Protein AF-A0A2E2L972-F1 (afdb_monomer_lite)

pLDDT: mean 93.11, std 10.05, range [49.34, 98.62]

Sequence (170 aa):
MSVLPKQPAPVWMVVVTGCGAIILYAVLAALQILALNPLAAVPGAGLSEIYGGISQAGESPGIPLTLTVLGGGIVLALVLASVLLWNRATPLGAALAYLFMLALGAPALFIASFPSGMAVADTFLVSGGDHSGWSMALYLFSAVALTAAAALAIADAVRRRSDEDKPRDA

Radius of gyration: 21.35 Å; chains: 1; bounding box: 60×29×67 Å

Secondary structure (DSSP, 8-state):
------PPPPHHHHHHHHHHHHHHHHHHHHHIIIIIHHHHHSTT--HHHHHHHHHHTT----HHHHHHHHHHHHHHHHHHHHHHHHTT--HHHHHHHHHHHHHTHHHHHHHHHHHHHHHHHHHHT--SS-SSSHHHHHHHHHHHHHHHHHHHHHHHHHHHHHHHSS----

Structure (mmCIF, N/CA/C/O backbone):
data_AF-A0A2E2L972-F1
#
_entry.id   AF-A0A2E2L972-F1
#
loop_
_atom_site.group_PDB
_atom_site.id
_atom_site.type_symbol
_atom_site.label_atom_id
_atom_site.label_alt_id
_atom_site.label_comp_id
_atom_site.label_asym_id
_atom_site.label_entity_id
_atom_site.label_seq_id
_atom_site.pdbx_PDB_ins_code
_atom_site.Cartn_x
_atom_site.Cartn_y
_atom_site.Cartn_z
_atom_site.occupancy
_atom_site.B_iso_or_equiv
_atom_site.auth_seq_id
_atom_site.auth_comp_id
_atom_site.auth_asym_id
_atom_site.auth_atom_id
_atom_site.pdbx_PDB_model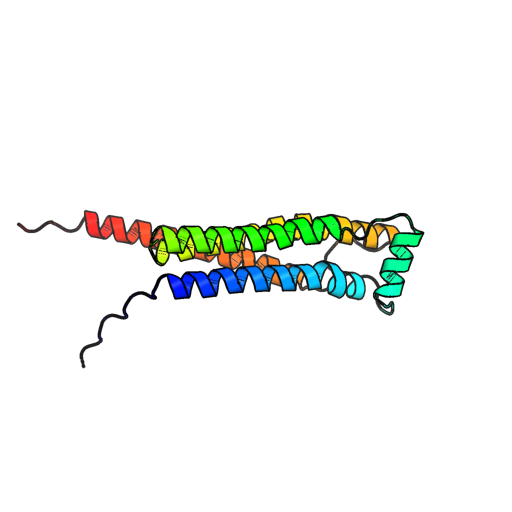_num
ATOM 1 N N . MET A 1 1 ? -38.217 -16.763 18.698 1.00 49.34 1 MET A N 1
ATOM 2 C CA . MET A 1 1 ? -36.858 -16.933 18.140 1.00 49.34 1 MET A CA 1
ATOM 3 C C . MET A 1 1 ? -35.979 -15.840 18.724 1.00 49.34 1 MET A C 1
ATOM 5 O O . MET A 1 1 ? -36.163 -14.687 18.359 1.00 49.34 1 MET A O 1
ATOM 9 N N . SER A 1 2 ? -35.119 -16.159 19.696 1.00 52.59 2 SER A N 1
ATOM 10 C CA . SER A 1 2 ? -34.169 -15.183 20.235 1.00 52.59 2 SER A CA 1
ATOM 11 C C . SER A 1 2 ? -33.096 -14.923 19.182 1.00 52.59 2 SER A C 1
ATOM 13 O O . SER A 1 2 ? -32.307 -15.800 18.835 1.00 52.59 2 SER A O 1
ATOM 15 N N . VAL A 1 3 ? -33.090 -13.714 18.627 1.00 59.41 3 VAL A N 1
ATOM 16 C CA . VAL A 1 3 ? -31.945 -13.225 17.864 1.00 59.41 3 VAL A CA 1
ATOM 17 C C . VAL A 1 3 ? -30.859 -12.970 18.902 1.00 59.41 3 VAL A C 1
ATOM 19 O O . VAL A 1 3 ? -30.839 -11.921 19.541 1.00 59.41 3 VAL A O 1
ATOM 22 N N . LEU A 1 4 ? -30.020 -13.976 19.160 1.00 51.25 4 LEU A N 1
ATOM 23 C CA . LEU A 1 4 ? -28.831 -13.792 19.983 1.00 51.25 4 LEU A CA 1
ATOM 24 C C . LEU A 1 4 ? -28.035 -12.622 19.382 1.00 51.25 4 LEU A C 1
ATOM 26 O O . LEU A 1 4 ? -27.765 -12.646 18.175 1.00 51.25 4 LEU A O 1
ATOM 30 N N . PRO A 1 5 ? -27.687 -11.587 20.167 1.00 55.09 5 PRO A N 1
ATOM 31 C CA . PRO A 1 5 ? -26.877 -10.492 19.658 1.00 55.09 5 PRO A CA 1
ATOM 32 C C . PRO A 1 5 ? -25.572 -11.075 19.107 1.00 55.09 5 PRO A C 1
ATOM 34 O O . PRO A 1 5 ? -24.906 -11.863 19.784 1.00 55.09 5 PRO A O 1
ATOM 37 N N . LYS A 1 6 ? -25.229 -10.738 17.854 1.00 66.00 6 LYS A N 1
ATOM 38 C CA . LYS A 1 6 ? -23.960 -11.154 17.240 1.00 66.00 6 LYS A CA 1
ATOM 39 C C . LYS A 1 6 ? -22.829 -10.709 18.163 1.00 66.00 6 LYS A C 1
ATOM 41 O O . LYS A 1 6 ? -22.618 -9.511 18.342 1.00 66.00 6 LYS A O 1
ATOM 46 N N . GLN A 1 7 ? -22.128 -11.679 18.744 1.00 62.34 7 GLN A N 1
ATOM 47 C CA . GLN A 1 7 ? -20.913 -11.436 19.512 1.00 62.34 7 GLN A CA 1
ATOM 48 C C . GLN A 1 7 ? -19.947 -10.621 18.633 1.00 62.34 7 GLN A C 1
ATOM 50 O O . GLN A 1 7 ? -19.808 -10.939 17.445 1.00 62.34 7 GLN A O 1
ATOM 55 N N . PRO A 1 8 ? -19.311 -9.561 19.161 1.00 67.25 8 PRO A N 1
ATOM 56 C CA . PRO A 1 8 ? -18.324 -8.809 18.401 1.00 67.25 8 PRO A CA 1
ATOM 57 C C . PRO A 1 8 ? -17.207 -9.754 17.948 1.00 67.25 8 PRO A C 1
ATOM 59 O O . PRO A 1 8 ? -16.812 -10.658 18.686 1.00 67.25 8 PRO A O 1
ATOM 62 N N . ALA A 1 9 ? -16.711 -9.560 16.722 1.00 75.00 9 ALA A N 1
ATOM 63 C CA . ALA A 1 9 ? -15.622 -10.377 16.205 1.00 75.00 9 ALA A CA 1
ATOM 64 C C . ALA A 1 9 ? -14.431 -10.322 17.179 1.00 75.00 9 ALA A C 1
ATOM 66 O O . ALA A 1 9 ? -14.069 -9.231 17.633 1.00 75.00 9 ALA A O 1
ATOM 67 N N . PRO A 1 10 ? -13.813 -11.463 17.520 1.00 89.19 10 PRO A N 1
ATOM 68 C CA . PRO A 1 10 ? -12.662 -11.461 18.403 1.00 89.19 10 PRO A CA 1
ATOM 69 C C . PRO A 1 10 ? -11.501 -10.706 17.740 1.00 89.19 10 PRO A C 1
ATOM 71 O O . PRO A 1 10 ? -11.288 -10.808 16.531 1.00 89.19 10 PRO A O 1
ATOM 74 N N . VAL A 1 11 ? -10.729 -9.952 18.531 1.00 91.75 11 VAL A N 1
ATOM 75 C CA . VAL A 1 11 ? -9.671 -9.055 18.019 1.00 91.75 11 VAL A CA 1
ATOM 76 C C . VAL A 1 11 ? -8.657 -9.772 17.121 1.00 91.75 11 VAL A C 1
ATOM 78 O O . VAL A 1 11 ? -8.206 -9.202 16.133 1.00 91.75 11 VAL A O 1
ATOM 81 N N . TRP A 1 12 ? -8.352 -11.045 17.394 1.00 93.12 12 TRP A N 1
ATOM 82 C CA . TRP A 1 12 ? -7.421 -11.825 16.579 1.00 93.12 12 TRP A CA 1
ATOM 83 C C . TRP A 1 12 ? -7.908 -12.010 15.134 1.00 93.12 12 TRP A C 1
ATOM 85 O O . TRP A 1 12 ? -7.084 -12.003 14.227 1.00 93.12 12 TRP A O 1
ATOM 95 N N . MET A 1 13 ? -9.222 -12.104 14.888 1.00 95.25 13 MET A N 1
ATOM 96 C CA . MET A 1 13 ? -9.756 -12.179 13.521 1.00 95.25 13 MET A CA 1
ATOM 97 C C . MET A 1 13 ? -9.512 -10.872 12.769 1.00 95.25 13 MET A C 1
ATOM 99 O O . MET A 1 13 ? -9.128 -10.899 11.600 1.00 95.25 13 MET A O 1
ATOM 103 N N . VAL A 1 14 ? -9.694 -9.732 13.443 1.00 96.12 14 VAL A N 1
ATOM 104 C CA . VAL A 1 14 ? -9.411 -8.408 12.870 1.00 96.12 14 VAL A CA 1
ATOM 105 C C . VAL A 1 14 ? -7.923 -8.270 12.563 1.00 96.12 14 VAL A C 1
ATOM 107 O O . VAL A 1 14 ? -7.568 -7.819 11.480 1.00 96.12 14 VAL A O 1
ATOM 110 N N . VAL A 1 15 ? -7.061 -8.721 13.477 1.00 97.00 15 VAL A N 1
ATOM 111 C CA . VAL A 1 15 ? -5.603 -8.701 13.304 1.00 97.00 15 VAL A CA 1
ATOM 112 C C . VAL A 1 15 ? -5.160 -9.562 12.127 1.00 97.00 15 VAL A C 1
ATOM 114 O O . VAL A 1 15 ? -4.444 -9.070 11.258 1.00 97.00 15 VAL A O 1
ATOM 117 N N . VAL A 1 16 ? -5.615 -10.814 12.048 1.00 97.56 16 VAL A N 1
ATOM 118 C CA . VAL A 1 16 ? -5.268 -11.717 10.939 1.00 97.56 16 VAL A CA 1
ATOM 119 C C . VAL A 1 16 ? -5.754 -11.149 9.606 1.00 97.56 16 VAL A C 1
ATOM 121 O O . VAL A 1 16 ? -4.997 -11.121 8.639 1.00 97.56 16 VAL A O 1
ATOM 124 N N . THR A 1 17 ? -6.988 -10.641 9.562 1.00 97.62 17 THR A N 1
ATOM 125 C CA . THR A 1 17 ? -7.570 -10.086 8.332 1.00 97.62 17 THR A CA 1
ATOM 126 C C . THR A 1 17 ? -6.852 -8.810 7.898 1.00 97.62 17 THR A C 1
ATOM 128 O O . 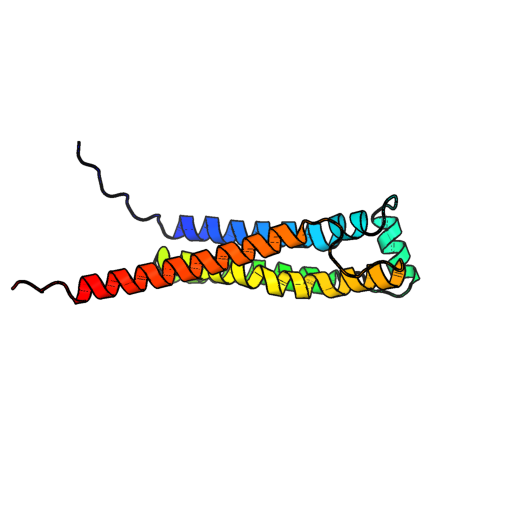THR A 1 17 ? -6.484 -8.678 6.734 1.00 97.62 17 THR A O 1
ATOM 131 N N . GLY A 1 18 ? -6.617 -7.879 8.825 1.00 97.69 18 GLY A N 1
ATOM 132 C CA . GLY A 1 18 ? -5.948 -6.611 8.543 1.00 97.69 18 GLY A CA 1
ATOM 133 C C . GLY A 1 18 ? -4.485 -6.794 8.143 1.00 97.69 18 GLY A C 1
ATOM 134 O O . GLY A 1 18 ? -4.036 -6.211 7.157 1.00 97.69 18 GLY A O 1
ATOM 135 N N . CYS A 1 19 ? -3.756 -7.662 8.846 1.00 97.94 19 CYS A N 1
ATOM 136 C CA . CYS A 1 19 ? -2.377 -7.999 8.504 1.00 97.94 19 CYS A CA 1
ATOM 137 C C . CYS A 1 19 ? -2.297 -8.688 7.133 1.00 97.94 19 CYS A C 1
ATOM 139 O O . CYS A 1 19 ? -1.505 -8.277 6.284 1.00 97.94 19 CYS A O 1
ATOM 141 N N . GLY A 1 20 ? -3.172 -9.668 6.880 1.00 98.50 20 GLY A N 1
ATOM 142 C CA . GLY A 1 20 ? -3.267 -10.342 5.586 1.00 98.50 20 GLY A CA 1
ATOM 143 C C . GLY A 1 20 ? -3.586 -9.380 4.439 1.00 98.50 20 GLY A C 1
ATOM 144 O O . GLY A 1 20 ? -2.956 -9.461 3.388 1.00 98.50 20 GLY A O 1
ATOM 145 N N . ALA A 1 21 ? -4.496 -8.425 4.652 1.00 98.56 21 ALA A N 1
ATOM 146 C CA . ALA A 1 21 ? -4.832 -7.409 3.657 1.00 98.56 21 ALA A CA 1
ATOM 147 C C . ALA A 1 21 ? -3.638 -6.503 3.318 1.00 98.56 21 ALA A C 1
ATOM 149 O O . ALA A 1 21 ? -3.417 -6.215 2.144 1.00 98.56 21 ALA A O 1
ATOM 150 N N . ILE A 1 22 ? -2.838 -6.090 4.309 1.00 98.62 22 ILE A N 1
ATOM 151 C CA . ILE A 1 22 ? -1.632 -5.282 4.063 1.00 98.62 22 ILE A CA 1
ATOM 152 C C . ILE A 1 22 ? -0.575 -6.082 3.306 1.00 98.62 22 ILE A C 1
ATOM 154 O O . ILE A 1 22 ? 0.003 -5.566 2.351 1.00 98.62 22 ILE A O 1
ATOM 158 N N . ILE A 1 23 ? -0.326 -7.334 3.704 1.00 98.62 23 ILE A N 1
ATOM 159 C CA . ILE A 1 23 ? 0.637 -8.198 3.009 1.00 98.62 23 ILE A CA 1
ATOM 160 C C . ILE A 1 23 ? 0.211 -8.384 1.553 1.00 98.62 23 ILE A C 1
ATOM 162 O O . ILE A 1 23 ? 1.024 -8.205 0.648 1.00 98.62 23 ILE A O 1
ATOM 166 N N . LEU A 1 24 ? -1.068 -8.685 1.318 1.00 98.56 24 LEU A N 1
ATOM 167 C CA . LEU A 1 24 ? -1.602 -8.841 -0.030 1.00 98.56 24 LEU A CA 1
ATOM 168 C C . LEU A 1 24 ? -1.472 -7.547 -0.841 1.00 98.56 24 LEU A C 1
ATOM 170 O O . LEU A 1 24 ? -0.999 -7.594 -1.974 1.00 98.56 24 LEU A O 1
ATOM 174 N N . TYR A 1 25 ? -1.830 -6.398 -0.260 1.00 98.62 25 TYR A N 1
ATOM 175 C CA . TYR A 1 25 ? -1.666 -5.093 -0.902 1.00 98.62 25 TYR A CA 1
ATOM 176 C C . TYR A 1 25 ? -0.206 -4.847 -1.301 1.00 98.62 25 TYR A C 1
ATOM 178 O O . TYR A 1 25 ? 0.062 -4.474 -2.439 1.00 98.62 25 TYR A O 1
ATOM 186 N N . ALA A 1 26 ? 0.745 -5.098 -0.397 1.00 98.56 26 ALA A N 1
ATOM 187 C CA . ALA A 1 26 ? 2.170 -4.903 -0.651 1.00 98.56 26 ALA A CA 1
ATOM 188 C C . ALA A 1 26 ? 2.700 -5.831 -1.757 1.00 98.56 26 ALA A C 1
ATOM 190 O O . ALA A 1 26 ? 3.458 -5.386 -2.616 1.00 98.56 26 ALA A O 1
ATOM 191 N N . VAL A 1 27 ? 2.277 -7.099 -1.779 1.00 98.38 27 VAL A N 1
ATOM 192 C CA . VAL A 1 27 ? 2.656 -8.052 -2.836 1.00 98.38 27 VAL A CA 1
ATOM 193 C C . VAL A 1 27 ? 2.087 -7.626 -4.188 1.00 98.38 27 VAL A C 1
ATOM 195 O O . VAL A 1 27 ? 2.820 -7.598 -5.174 1.00 98.38 27 VAL A O 1
ATOM 198 N N . LEU A 1 28 ? 0.807 -7.248 -4.240 1.00 98.38 28 LEU A N 1
ATOM 199 C CA . LEU A 1 28 ? 0.180 -6.763 -5.470 1.00 98.38 28 LEU A CA 1
ATOM 200 C C . LEU A 1 28 ? 0.822 -5.460 -5.954 1.00 98.38 28 LEU A C 1
ATOM 202 O O . LEU A 1 28 ? 1.072 -5.325 -7.146 1.00 98.38 28 LEU A O 1
ATOM 206 N N . ALA A 1 29 ? 1.157 -4.540 -5.046 1.00 98.31 29 ALA A N 1
ATOM 207 C CA . ALA A 1 29 ? 1.893 -3.322 -5.369 1.00 98.31 29 ALA A CA 1
ATOM 208 C C . ALA A 1 29 ? 3.286 -3.628 -5.939 1.00 98.31 29 ALA A C 1
ATOM 210 O O . ALA A 1 29 ? 3.678 -3.036 -6.939 1.00 98.31 29 ALA A O 1
ATOM 211 N N . ALA A 1 30 ? 4.019 -4.582 -5.358 1.00 98.25 30 ALA A N 1
ATOM 212 C CA . ALA A 1 30 ? 5.331 -4.980 -5.863 1.00 98.25 30 ALA A CA 1
ATOM 213 C C . ALA A 1 30 ? 5.237 -5.617 -7.257 1.00 98.25 30 ALA A C 1
ATOM 215 O O . ALA A 1 30 ? 6.001 -5.250 -8.146 1.00 98.25 30 ALA A O 1
ATOM 216 N N . LEU A 1 31 ? 4.277 -6.526 -7.469 1.00 98.06 31 LEU A N 1
ATOM 217 C CA . LEU A 1 31 ? 4.010 -7.123 -8.784 1.00 98.06 31 LEU A CA 1
ATOM 218 C C . LEU A 1 31 ? 3.624 -6.062 -9.812 1.00 98.06 31 LEU A C 1
ATOM 220 O O . LEU A 1 31 ? 4.090 -6.092 -10.950 1.00 98.06 31 LEU A O 1
ATOM 224 N N . GLN A 1 32 ? 2.803 -5.106 -9.397 1.00 97.56 32 GLN A N 1
ATOM 225 C CA . GLN A 1 32 ? 2.389 -4.004 -10.237 1.00 97.56 32 GLN A CA 1
ATOM 226 C C . GLN A 1 32 ? 3.583 -3.145 -10.672 1.00 97.56 32 GLN A C 1
ATOM 228 O O . GLN A 1 32 ? 3.777 -2.911 -11.862 1.00 97.56 32 GLN A O 1
ATOM 233 N N . ILE A 1 33 ? 4.416 -2.723 -9.722 1.00 97.81 33 ILE A N 1
ATOM 234 C CA . ILE A 1 33 ? 5.562 -1.844 -9.980 1.00 97.81 33 ILE A CA 1
ATOM 235 C C . ILE A 1 33 ? 6.645 -2.554 -10.798 1.00 97.81 33 ILE A C 1
ATOM 237 O O . ILE A 1 33 ? 7.178 -1.974 -11.737 1.00 97.81 33 ILE A O 1
ATOM 241 N N . LEU A 1 34 ? 6.983 -3.795 -10.441 1.00 97.00 34 LEU A N 1
ATOM 242 C CA . LEU A 1 34 ? 8.164 -4.480 -10.972 1.00 97.00 34 LEU A CA 1
ATOM 243 C C . LEU A 1 34 ? 7.867 -5.372 -12.182 1.00 97.00 34 LEU A C 1
ATOM 245 O O . LEU A 1 34 ? 8.786 -5.750 -12.895 1.00 97.00 34 LEU A O 1
ATOM 249 N N . ALA A 1 35 ? 6.611 -5.738 -12.431 1.00 97.06 35 ALA A N 1
ATOM 250 C CA . ALA A 1 35 ? 6.287 -6.650 -13.525 1.00 97.06 35 ALA A CA 1
ATOM 251 C C . ALA A 1 35 ? 5.211 -6.094 -14.452 1.00 97.06 35 ALA A C 1
ATOM 253 O O . ALA A 1 35 ? 5.465 -5.890 -15.639 1.00 97.06 35 ALA A O 1
ATOM 254 N N . LEU A 1 36 ? 4.018 -5.834 -13.922 1.00 97.44 36 LEU A N 1
ATOM 255 C CA . LEU A 1 36 ? 2.856 -5.521 -14.754 1.00 97.44 36 LEU A CA 1
ATOM 256 C C . LEU A 1 36 ? 2.987 -4.156 -15.435 1.00 97.44 36 LEU A C 1
ATOM 258 O O . LEU A 1 36 ? 2.713 -4.051 -16.629 1.00 97.44 36 LEU A O 1
ATOM 262 N N . ASN A 1 37 ? 3.443 -3.130 -14.711 1.00 97.19 37 ASN A N 1
ATOM 263 C CA . ASN A 1 37 ? 3.606 -1.796 -15.277 1.00 97.19 37 ASN A CA 1
ATOM 264 C C . ASN A 1 37 ? 4.720 -1.731 -16.337 1.00 97.19 37 ASN A C 1
ATOM 266 O O . ASN A 1 37 ? 4.432 -1.243 -17.427 1.00 97.19 37 ASN A O 1
ATOM 270 N N . PRO A 1 38 ? 5.940 -2.266 -16.110 1.00 96.81 38 PRO A N 1
ATOM 271 C CA . PRO A 1 38 ? 6.972 -2.288 -17.146 1.00 96.81 38 PRO A CA 1
ATOM 272 C C . PRO A 1 38 ? 6.546 -3.053 -18.407 1.00 96.81 38 PRO A C 1
ATOM 274 O O . PRO A 1 38 ? 6.739 -2.556 -19.514 1.00 96.81 38 PRO A O 1
ATOM 277 N N . LEU A 1 39 ? 5.908 -4.220 -18.254 1.00 97.31 39 LEU A N 1
ATOM 278 C CA . LEU A 1 39 ? 5.407 -5.006 -19.390 1.00 97.31 39 LEU A CA 1
ATOM 279 C C . LEU A 1 39 ? 4.319 -4.271 -20.184 1.00 97.31 39 LEU A C 1
ATOM 281 O O . LEU A 1 39 ? 4.263 -4.388 -21.406 1.00 97.31 39 LEU A O 1
ATOM 285 N N . ALA A 1 40 ? 3.452 -3.519 -19.504 1.00 96.75 40 ALA A N 1
ATOM 286 C CA . ALA A 1 40 ? 2.432 -2.707 -20.161 1.00 96.75 40 ALA A CA 1
ATOM 287 C C . ALA A 1 40 ? 3.022 -1.456 -20.835 1.00 96.75 40 ALA A C 1
ATOM 289 O O . ALA A 1 40 ? 2.513 -1.019 -21.866 1.00 96.75 40 ALA A O 1
ATOM 290 N N . ALA A 1 41 ? 4.090 -0.890 -20.269 1.00 96.00 41 ALA A N 1
ATOM 291 C CA . ALA A 1 41 ? 4.760 0.295 -20.793 1.00 96.00 41 ALA A CA 1
ATOM 292 C C . ALA A 1 41 ? 5.575 0.010 -22.064 1.00 96.00 41 ALA A C 1
ATOM 294 O O . ALA 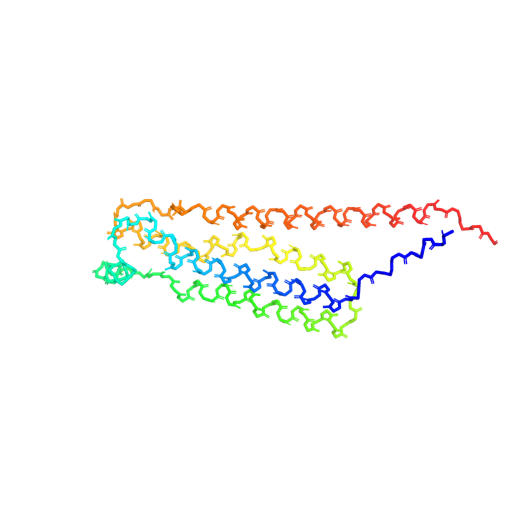A 1 41 ? 5.671 0.881 -22.927 1.00 96.00 41 ALA A O 1
ATOM 295 N N . VAL A 1 42 ? 6.123 -1.204 -22.210 1.00 96.31 42 VAL A N 1
ATOM 296 C CA . VAL A 1 42 ? 6.915 -1.616 -23.383 1.00 96.31 42 VAL A CA 1
ATOM 297 C C . VAL A 1 42 ? 6.303 -2.869 -24.029 1.00 96.31 42 VAL A C 1
ATOM 299 O O . VAL A 1 42 ? 6.789 -3.986 -23.821 1.00 96.31 42 VAL A O 1
ATOM 302 N N . PRO A 1 43 ? 5.223 -2.721 -24.820 1.00 94.00 43 PRO A N 1
ATOM 303 C CA . PRO A 1 43 ? 4.541 -3.858 -25.423 1.00 94.00 43 PRO A CA 1
ATOM 304 C C . PRO A 1 43 ? 5.465 -4.664 -26.342 1.00 94.00 43 PRO A C 1
ATOM 306 O O . PRO A 1 43 ? 6.121 -4.115 -27.224 1.00 94.00 43 PRO A O 1
ATOM 309 N N . GLY A 1 44 ? 5.472 -5.985 -26.165 1.00 93.94 44 GLY A N 1
ATOM 310 C CA . GLY A 1 44 ? 6.254 -6.910 -26.990 1.00 93.94 44 GLY A CA 1
ATOM 311 C C . GLY A 1 44 ? 7.664 -7.209 -26.475 1.00 93.94 44 GLY A C 1
ATOM 312 O O . GLY A 1 44 ? 8.286 -8.123 -27.008 1.00 93.94 44 GLY A O 1
ATOM 313 N N . ALA A 1 45 ? 8.136 -6.515 -25.434 1.00 95.69 45 ALA A N 1
ATOM 314 C CA . ALA A 1 45 ? 9.399 -6.825 -24.764 1.00 95.69 45 ALA A CA 1
ATOM 315 C C . ALA A 1 45 ? 9.197 -7.739 -23.543 1.00 95.69 45 ALA A C 1
ATOM 317 O O . ALA A 1 45 ? 8.186 -7.665 -22.837 1.00 95.69 45 ALA A O 1
ATOM 318 N N . GLY A 1 46 ? 10.184 -8.590 -23.263 1.00 96.81 46 GLY A N 1
ATOM 319 C CA . GLY A 1 46 ? 10.252 -9.362 -22.019 1.00 96.81 46 GLY A CA 1
ATOM 320 C C . GLY A 1 46 ? 10.825 -8.549 -20.850 1.00 96.81 46 GLY A C 1
ATOM 321 O O . GLY A 1 46 ? 11.605 -7.622 -21.048 1.00 96.81 46 GLY A O 1
ATOM 322 N N . LEU A 1 47 ? 10.528 -8.933 -19.599 1.00 96.38 47 LEU A N 1
ATOM 323 C CA . LEU A 1 47 ? 11.073 -8.240 -18.413 1.00 96.38 47 LEU A CA 1
ATOM 324 C C . LEU A 1 47 ? 12.608 -8.204 -18.377 1.00 96.38 47 LEU A C 1
ATOM 326 O O . LEU A 1 47 ? 13.187 -7.204 -17.963 1.00 96.38 47 LEU A O 1
ATOM 330 N N . SER A 1 48 ? 13.277 -9.272 -18.819 1.00 96.75 48 SER A N 1
ATOM 331 C CA . SER A 1 48 ? 14.743 -9.308 -18.897 1.00 96.75 48 SER A CA 1
ATOM 332 C C . SER A 1 48 ? 15.297 -8.310 -19.911 1.00 96.75 48 SER A C 1
ATOM 334 O O . SER A 1 48 ? 16.347 -7.722 -19.670 1.00 96.75 48 SER A O 1
ATOM 336 N N . GLU A 1 49 ? 14.595 -8.101 -21.026 1.00 97.12 49 GLU A N 1
ATOM 337 C CA . GLU A 1 49 ? 14.973 -7.121 -22.048 1.00 97.12 49 GLU A CA 1
ATOM 338 C C . GLU A 1 49 ? 14.761 -5.701 -21.527 1.00 97.12 49 GLU A C 1
ATOM 340 O O . GLU A 1 49 ? 15.647 -4.864 -21.671 1.00 97.12 49 GLU A O 1
ATOM 345 N N . ILE A 1 50 ? 13.641 -5.454 -20.839 1.00 97.19 50 ILE A N 1
ATOM 346 C CA . ILE A 1 50 ? 13.338 -4.156 -20.228 1.00 97.19 50 ILE A CA 1
ATOM 347 C C . ILE A 1 50 ? 14.399 -3.792 -19.185 1.00 97.19 50 ILE A C 1
ATOM 349 O O . ILE A 1 50 ? 15.002 -2.721 -19.259 1.00 97.19 50 ILE A O 1
ATOM 353 N N . TYR A 1 51 ? 14.685 -4.690 -18.239 1.00 97.12 51 TYR A N 1
ATOM 354 C CA . TYR A 1 51 ? 15.707 -4.441 -17.220 1.00 97.12 51 TYR A CA 1
ATOM 355 C C . TYR A 1 51 ? 17.125 -4.386 -17.792 1.00 97.12 51 TYR A C 1
ATOM 357 O O . TYR A 1 51 ? 17.951 -3.617 -17.300 1.00 97.12 51 TYR A O 1
ATOM 365 N N . GLY A 1 52 ? 17.400 -5.149 -18.851 1.00 97.31 52 GLY A N 1
ATOM 366 C CA . GLY A 1 52 ? 18.639 -5.036 -19.613 1.00 97.31 52 GLY A CA 1
ATOM 367 C C . GLY A 1 52 ? 18.791 -3.663 -20.269 1.00 97.31 52 GLY A C 1
ATOM 368 O O . GLY A 1 52 ? 19.867 -3.077 -20.185 1.00 97.31 52 GLY A O 1
ATOM 369 N N . GLY A 1 53 ? 17.720 -3.130 -20.862 1.00 96.81 53 GLY A N 1
ATOM 370 C CA . GLY A 1 53 ? 17.680 -1.787 -21.442 1.00 96.81 53 GLY A CA 1
ATOM 371 C C . GLY A 1 53 ? 17.907 -0.697 -20.397 1.00 96.81 53 GLY A C 1
ATOM 372 O O . GLY A 1 53 ? 18.775 0.148 -20.590 1.00 96.81 53 GLY A O 1
ATOM 373 N N . ILE A 1 54 ? 17.215 -0.780 -19.254 1.00 97.06 54 ILE A N 1
ATOM 374 C CA . ILE A 1 54 ? 17.390 0.145 -18.118 1.00 97.06 54 ILE A CA 1
ATOM 375 C C . ILE A 1 54 ? 18.851 0.156 -17.656 1.00 97.06 54 ILE A C 1
ATOM 377 O O . ILE A 1 54 ? 19.463 1.213 -17.523 1.00 97.06 54 ILE A O 1
ATOM 381 N N . SER A 1 55 ? 19.451 -1.025 -17.483 1.00 96.44 55 SER A N 1
ATOM 382 C CA . SER A 1 55 ? 20.854 -1.124 -17.077 1.00 96.44 55 SER A CA 1
ATOM 383 C C . SER A 1 55 ? 21.821 -0.577 -18.130 1.00 96.44 55 SER A C 1
ATOM 385 O O . SER A 1 55 ? 22.849 -0.015 -17.758 1.00 96.44 55 SER A O 1
ATOM 387 N N . GLN A 1 56 ? 21.535 -0.752 -19.424 1.00 96.88 56 GLN A N 1
ATOM 388 C CA . GLN A 1 56 ? 22.364 -0.219 -20.513 1.00 96.88 56 GLN A CA 1
ATOM 389 C C . GLN A 1 56 ? 22.256 1.305 -20.629 1.00 96.88 56 GLN A C 1
ATOM 391 O O . GLN A 1 56 ? 23.238 1.954 -20.984 1.00 96.88 56 GLN A O 1
ATOM 396 N N . ALA A 1 57 ? 21.098 1.873 -20.284 1.00 95.06 57 ALA A N 1
ATOM 397 C CA . ALA A 1 57 ? 20.878 3.315 -20.207 1.00 95.06 57 ALA A CA 1
ATOM 398 C C . ALA A 1 57 ? 21.537 3.967 -18.975 1.00 95.06 57 ALA A C 1
ATOM 400 O O . ALA A 1 57 ? 21.560 5.189 -18.870 1.00 95.06 57 ALA A O 1
ATOM 401 N N . GLY A 1 58 ? 22.099 3.175 -18.053 1.00 94.50 58 GLY A N 1
ATOM 402 C CA . GLY A 1 58 ? 22.663 3.671 -16.794 1.00 94.50 58 GLY A CA 1
ATOM 403 C C . GLY A 1 58 ? 21.605 4.024 -15.744 1.00 94.50 58 GLY A C 1
ATOM 404 O O . GLY A 1 58 ? 21.943 4.611 -14.716 1.00 94.50 58 GLY A O 1
ATOM 405 N N . GLU A 1 59 ? 20.350 3.644 -15.982 1.00 94.38 59 GLU A N 1
ATOM 406 C CA . GLU A 1 59 ? 19.221 3.883 -15.091 1.00 94.38 59 GLU A CA 1
ATOM 407 C C . GLU A 1 59 ? 19.094 2.793 -14.017 1.00 94.38 59 GLU A C 1
ATOM 409 O O . GLU A 1 59 ? 19.607 1.675 -14.139 1.00 94.38 59 GLU A O 1
ATOM 414 N N . SER A 1 60 ? 18.374 3.110 -12.939 1.00 92.75 60 SER A N 1
ATOM 415 C CA . SER A 1 60 ? 18.095 2.164 -11.854 1.00 92.75 60 SER A CA 1
ATOM 416 C C . SER A 1 60 ? 16.626 1.750 -11.853 1.00 92.75 60 SER A C 1
ATOM 418 O O . SER A 1 60 ? 15.759 2.610 -11.726 1.00 92.75 60 SER A O 1
ATOM 420 N N . PRO A 1 61 ? 16.299 0.444 -11.850 1.00 89.69 61 PRO A N 1
ATOM 421 C CA . PRO A 1 61 ? 14.911 -0.020 -11.847 1.00 89.69 61 PRO A CA 1
ATOM 422 C C . PRO A 1 61 ? 14.156 0.268 -10.538 1.00 89.69 61 PRO A C 1
ATOM 424 O O . PRO A 1 61 ? 12.997 -0.114 -10.404 1.00 89.69 61 PRO A O 1
ATOM 427 N N . GLY A 1 62 ? 14.798 0.880 -9.536 1.00 93.81 62 GLY A N 1
ATOM 428 C CA . GLY A 1 62 ? 14.144 1.273 -8.285 1.00 93.81 62 GLY A CA 1
ATOM 429 C C . GLY A 1 62 ? 13.888 0.143 -7.287 1.00 93.81 62 GLY A C 1
ATOM 430 O O . GLY A 1 62 ? 13.385 0.414 -6.198 1.00 93.81 62 GLY A O 1
ATOM 431 N N . ILE A 1 63 ? 14.285 -1.097 -7.607 1.00 95.81 63 ILE A N 1
ATOM 432 C CA . ILE A 1 63 ? 14.015 -2.307 -6.805 1.00 95.81 63 ILE A CA 1
ATOM 433 C C . ILE A 1 63 ? 14.326 -2.114 -5.308 1.00 95.81 63 ILE A C 1
ATOM 435 O O . ILE A 1 63 ? 13.458 -2.436 -4.493 1.00 95.81 63 ILE A O 1
ATOM 439 N N . PRO A 1 64 ? 15.491 -1.566 -4.893 1.00 96.62 64 PRO A N 1
ATOM 440 C CA . PRO A 1 64 ? 15.791 -1.412 -3.470 1.00 96.62 64 PRO A CA 1
ATOM 441 C C . PRO A 1 64 ? 14.792 -0.509 -2.738 1.00 96.62 64 PRO A C 1
ATOM 443 O O . PRO A 1 64 ? 14.365 -0.846 -1.631 1.00 96.62 64 PRO A O 1
ATOM 446 N N . LEU A 1 65 ? 14.378 0.607 -3.351 1.00 96.19 65 LEU A N 1
ATOM 447 C CA . LEU A 1 65 ? 13.398 1.512 -2.748 1.00 96.19 65 LEU A CA 1
ATOM 448 C C . LEU A 1 65 ? 12.023 0.846 -2.683 1.00 96.19 65 LEU A C 1
ATOM 450 O O . LEU A 1 65 ? 11.391 0.867 -1.628 1.00 96.19 65 LEU A O 1
ATOM 454 N N . THR A 1 66 ? 11.588 0.209 -3.774 1.00 97.56 66 THR A N 1
ATOM 455 C CA . THR A 1 66 ? 10.307 -0.506 -3.834 1.00 97.56 66 THR A CA 1
ATOM 456 C C . THR A 1 66 ? 10.211 -1.559 -2.729 1.00 97.56 66 THR A C 1
ATOM 458 O O . THR A 1 66 ? 9.243 -1.571 -1.967 1.00 97.56 66 THR A O 1
ATOM 461 N N . LEU A 1 67 ? 11.239 -2.401 -2.581 1.00 97.62 67 LEU A N 1
ATOM 462 C CA . LEU A 1 67 ? 11.272 -3.435 -1.545 1.00 97.62 67 LEU A CA 1
ATOM 463 C C . LEU A 1 67 ? 11.354 -2.847 -0.133 1.00 97.62 67 LEU A C 1
ATOM 465 O O . LEU A 1 67 ? 10.704 -3.363 0.772 1.00 97.62 67 LEU A O 1
ATOM 469 N N . THR A 1 68 ? 12.101 -1.759 0.062 1.00 98.19 68 THR A N 1
ATOM 470 C CA . THR A 1 68 ? 12.222 -1.108 1.376 1.00 98.19 68 THR A CA 1
ATOM 471 C C . THR A 1 68 ? 10.893 -0.507 1.826 1.00 98.19 68 THR A C 1
ATOM 473 O O . THR A 1 68 ? 10.473 -0.727 2.960 1.00 98.19 68 THR A O 1
ATOM 476 N N . VAL A 1 69 ? 10.196 0.215 0.945 1.00 98.25 69 VAL A N 1
ATOM 477 C CA . VAL A 1 69 ? 8.923 0.871 1.277 1.00 98.25 69 VAL A CA 1
ATOM 478 C C . VAL A 1 69 ? 7.824 -0.165 1.521 1.00 98.25 69 VAL A C 1
ATOM 480 O O . VAL A 1 69 ? 7.165 -0.138 2.562 1.00 98.25 69 VAL A O 1
ATOM 483 N N . LEU A 1 70 ? 7.647 -1.116 0.598 1.00 98.06 70 LEU A N 1
ATOM 484 C CA . LEU A 1 70 ? 6.583 -2.120 0.702 1.00 98.06 70 LEU A CA 1
ATOM 485 C C . LEU A 1 70 ? 6.880 -3.156 1.796 1.00 98.06 70 LEU A C 1
ATOM 487 O O . LEU A 1 70 ? 5.994 -3.504 2.580 1.00 98.06 70 LEU A O 1
ATOM 491 N N . GLY A 1 71 ? 8.135 -3.595 1.907 1.00 97.94 71 GLY A N 1
ATOM 492 C CA . GLY A 1 71 ? 8.593 -4.475 2.981 1.00 97.94 71 GLY A CA 1
ATOM 493 C C . GLY A 1 71 ? 8.490 -3.812 4.354 1.00 97.94 71 GLY A C 1
ATOM 494 O O . GLY A 1 71 ? 8.038 -4.447 5.307 1.00 97.94 71 GLY A O 1
ATOM 495 N N . GLY A 1 72 ? 8.805 -2.518 4.453 1.00 98.00 72 GLY A N 1
ATOM 496 C CA . GLY A 1 72 ? 8.593 -1.724 5.664 1.00 98.00 72 GLY A CA 1
ATOM 497 C C . GLY A 1 72 ? 7.128 -1.707 6.103 1.00 98.00 72 GLY A C 1
ATOM 498 O O . GLY A 1 72 ? 6.842 -1.883 7.287 1.00 98.00 72 GLY A O 1
ATOM 499 N N . GLY A 1 73 ? 6.191 -1.600 5.155 1.00 97.75 73 GLY A N 1
ATOM 500 C CA . GLY A 1 73 ? 4.756 -1.740 5.419 1.00 97.75 73 GLY A CA 1
ATOM 501 C C . GLY A 1 73 ? 4.383 -3.104 6.012 1.00 97.75 73 GLY A C 1
ATOM 502 O O . GLY A 1 73 ? 3.632 -3.170 6.983 1.00 97.75 73 GLY A O 1
ATOM 503 N N . ILE A 1 74 ? 4.954 -4.197 5.500 1.00 98.50 74 ILE A N 1
ATOM 504 C CA . ILE A 1 74 ? 4.733 -5.544 6.055 1.00 98.50 74 ILE A CA 1
ATOM 505 C C . ILE A 1 74 ? 5.273 -5.640 7.487 1.00 98.50 74 ILE A C 1
ATOM 507 O O . ILE A 1 74 ? 4.566 -6.099 8.385 1.00 98.50 74 ILE A O 1
ATOM 511 N N . VAL A 1 75 ? 6.500 -5.169 7.726 1.00 98.56 75 VAL A N 1
ATOM 512 C CA . VAL A 1 75 ? 7.113 -5.173 9.065 1.00 98.56 75 VAL A CA 1
ATOM 513 C C . VAL A 1 75 ? 6.263 -4.369 10.049 1.00 98.56 75 VAL A C 1
ATOM 515 O O . VAL A 1 75 ? 5.941 -4.864 11.129 1.00 98.56 75 VAL A O 1
ATOM 518 N N . LEU A 1 76 ? 5.825 -3.168 9.662 1.00 98.31 76 LEU A N 1
ATOM 519 C CA . LEU A 1 76 ? 4.936 -2.339 10.476 1.00 98.31 76 LEU A CA 1
ATOM 520 C C . LEU A 1 76 ? 3.611 -3.050 10.788 1.00 98.31 76 LEU A C 1
ATOM 522 O O . LEU A 1 76 ? 3.122 -2.939 11.910 1.00 98.31 76 LEU A O 1
ATOM 526 N N . ALA A 1 77 ? 3.053 -3.826 9.854 1.00 98.19 77 ALA A N 1
ATOM 527 C CA . ALA A 1 77 ? 1.799 -4.547 10.067 1.00 98.19 77 ALA A CA 1
ATOM 528 C C . ALA A 1 77 ? 1.952 -5.684 11.086 1.00 98.19 77 ALA A C 1
ATOM 530 O O . ALA A 1 77 ? 1.034 -5.932 11.873 1.00 98.19 77 ALA A O 1
ATOM 531 N N . LEU A 1 78 ? 3.109 -6.351 11.094 1.00 98.44 78 LEU A N 1
ATOM 532 C CA . LEU A 1 78 ? 3.453 -7.394 12.065 1.00 98.44 78 LEU A CA 1
ATOM 533 C C . LEU A 1 78 ? 3.727 -6.807 13.456 1.00 98.44 78 LEU A C 1
ATOM 535 O O . LEU A 1 78 ? 3.267 -7.349 14.466 1.00 98.44 78 LEU A O 1
ATOM 539 N N . VAL A 1 79 ? 4.425 -5.671 13.523 1.00 98.50 79 VAL A N 1
ATOM 540 C CA . VAL A 1 79 ? 4.623 -4.930 14.779 1.00 98.50 79 VAL A CA 1
ATOM 541 C C . VAL A 1 79 ? 3.273 -4.475 15.330 1.00 98.50 79 VAL A C 1
ATOM 543 O O . VAL A 1 79 ? 2.975 -4.718 16.499 1.00 98.50 79 VAL A O 1
ATOM 546 N N . LEU A 1 80 ? 2.417 -3.899 14.484 1.00 98.00 80 LEU A N 1
ATOM 547 C CA . LEU A 1 80 ? 1.069 -3.490 14.864 1.00 98.00 80 LEU A CA 1
ATOM 548 C C . LEU A 1 80 ? 0.234 -4.681 15.357 1.00 98.00 80 LEU A C 1
ATOM 550 O O . LEU A 1 80 ? -0.396 -4.577 16.407 1.00 98.00 80 LEU A O 1
ATOM 554 N N . ALA A 1 81 ? 0.278 -5.827 14.667 1.00 97.62 81 ALA A N 1
ATOM 555 C CA . ALA A 1 81 ? -0.389 -7.057 15.104 1.00 97.62 81 ALA A CA 1
ATOM 556 C C . ALA A 1 81 ? 0.042 -7.454 16.522 1.00 97.62 81 ALA A C 1
ATOM 558 O O . ALA A 1 81 ? -0.794 -7.725 17.386 1.00 97.62 81 ALA A O 1
ATOM 559 N N . SER A 1 82 ? 1.352 -7.422 16.771 1.00 97.31 82 SER A N 1
ATOM 560 C CA . SER A 1 82 ? 1.947 -7.765 18.063 1.00 97.31 82 SER A CA 1
ATOM 561 C C . SER A 1 82 ? 1.475 -6.811 19.164 1.00 97.31 82 SER A C 1
ATOM 563 O O . SER A 1 82 ? 1.017 -7.260 20.213 1.00 97.31 82 SER A O 1
ATOM 565 N N . VAL A 1 83 ? 1.502 -5.500 18.903 1.00 97.81 83 VAL A N 1
ATOM 566 C CA . VAL A 1 83 ? 1.052 -4.456 19.839 1.00 97.81 83 VAL A CA 1
ATOM 567 C C . VAL A 1 83 ? -0.441 -4.585 20.155 1.00 97.81 83 VAL A C 1
ATOM 569 O O . VAL A 1 83 ? -0.830 -4.481 21.320 1.00 97.81 83 VAL A O 1
ATOM 572 N N . LEU A 1 84 ? -1.286 -4.822 19.147 1.00 96.69 84 LEU A N 1
ATOM 573 C CA . LEU A 1 84 ? -2.737 -4.942 19.323 1.00 96.69 84 LEU A CA 1
ATOM 574 C C . LEU A 1 84 ? -3.116 -6.181 20.143 1.00 96.69 84 LEU A C 1
ATOM 576 O O . LEU A 1 84 ? -3.988 -6.099 21.012 1.00 96.69 84 LEU A O 1
ATOM 580 N N . LEU A 1 85 ? -2.455 -7.314 19.895 1.00 95.00 85 LEU A N 1
ATOM 581 C CA . LEU A 1 85 ? -2.696 -8.555 20.632 1.00 95.00 85 LEU A CA 1
ATOM 582 C C . LEU A 1 85 ? -2.161 -8.476 22.065 1.00 95.00 85 LEU A C 1
ATOM 584 O O . LEU A 1 85 ? -2.874 -8.847 22.999 1.00 95.00 85 LEU A O 1
ATOM 588 N N . TRP A 1 86 ? -0.949 -7.946 22.251 1.00 95.88 86 TRP A N 1
ATOM 589 C CA . TRP A 1 86 ? -0.325 -7.807 23.570 1.00 95.88 86 TRP A CA 1
ATOM 590 C C . TRP A 1 86 ? -1.148 -6.912 24.500 1.00 95.88 86 TRP A C 1
ATOM 592 O O . TRP A 1 86 ? -1.391 -7.259 25.654 1.00 95.88 86 TRP A O 1
ATOM 602 N N . ASN A 1 87 ? -1.638 -5.784 23.981 1.00 93.88 87 ASN A N 1
ATOM 603 C CA . ASN A 1 87 ? -2.417 -4.820 24.758 1.00 93.88 87 ASN A CA 1
ATOM 604 C C . ASN A 1 87 ? -3.917 -5.138 24.816 1.00 93.88 87 ASN A C 1
ATOM 606 O O . ASN A 1 87 ? -4.681 -4.335 25.348 1.00 93.88 87 ASN A O 1
ATOM 610 N N . ARG A 1 88 ? -4.355 -6.286 24.274 1.00 90.12 88 ARG A N 1
ATOM 611 C CA . ARG A 1 88 ? -5.772 -6.692 24.215 1.00 90.12 88 ARG A CA 1
ATOM 612 C C . ARG A 1 88 ? -6.669 -5.578 23.663 1.00 90.12 88 ARG A C 1
ATOM 614 O O . ARG A 1 88 ? -7.701 -5.248 24.249 1.00 90.12 88 ARG A O 1
ATOM 621 N N . ALA A 1 89 ? -6.247 -4.987 22.546 1.00 92.38 89 ALA A N 1
ATOM 622 C CA . ALA A 1 89 ? -6.967 -3.896 21.906 1.00 92.38 89 ALA A CA 1
ATOM 623 C C . ALA A 1 89 ? -8.426 -4.275 21.607 1.00 92.38 89 ALA A C 1
ATOM 625 O O . ALA A 1 89 ? -8.764 -5.440 21.374 1.00 92.38 89 ALA A O 1
ATOM 626 N N . THR A 1 90 ? -9.304 -3.274 21.571 1.00 94.06 90 THR A N 1
ATOM 627 C CA . THR A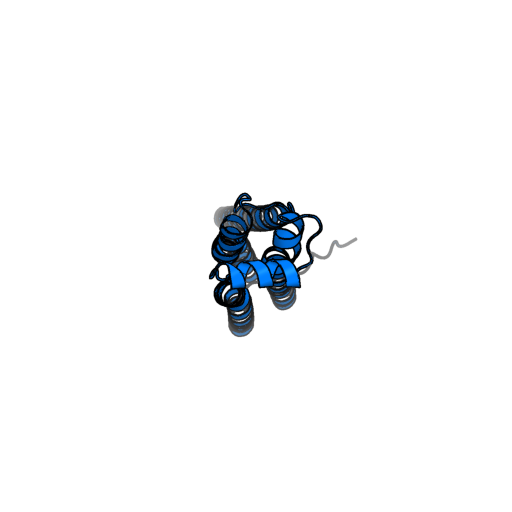 1 90 ? -10.680 -3.500 21.129 1.00 94.06 90 THR A CA 1
ATOM 628 C C . THR A 1 90 ? -10.692 -3.861 19.637 1.00 94.06 90 THR A C 1
ATOM 630 O O . THR A 1 90 ? -9.871 -3.341 18.873 1.00 94.06 90 THR A O 1
ATOM 633 N N . PRO A 1 91 ? -11.636 -4.703 19.173 1.00 94.62 91 PRO A N 1
ATOM 634 C CA . PRO A 1 91 ? -11.768 -5.018 17.749 1.00 94.62 91 PRO A CA 1
ATOM 635 C C . PRO A 1 91 ? -11.925 -3.768 16.871 1.00 94.62 91 PRO A C 1
ATOM 637 O O . PRO A 1 91 ? -11.363 -3.709 15.781 1.00 94.62 91 PRO A O 1
ATOM 640 N N . LEU A 1 92 ? -12.634 -2.745 17.367 1.00 94.44 92 LEU A N 1
ATOM 641 C CA . LEU A 1 92 ? -12.788 -1.463 16.678 1.00 94.44 92 LEU A CA 1
ATOM 642 C C . LEU A 1 92 ? -11.454 -0.711 16.557 1.00 94.44 92 LEU A C 1
ATOM 644 O O . LEU A 1 92 ? -11.123 -0.242 15.472 1.00 94.44 92 LEU A O 1
ATOM 648 N N . GLY A 1 93 ? -10.676 -0.622 17.641 1.00 95.62 93 GLY A N 1
ATOM 649 C CA . GLY A 1 93 ? -9.365 0.034 17.617 1.00 95.62 93 GLY A CA 1
ATOM 650 C C . GLY A 1 93 ? -8.392 -0.656 16.660 1.00 95.62 93 GLY A C 1
ATOM 651 O O . GLY A 1 93 ? -7.720 0.011 15.876 1.00 95.62 93 GLY A O 1
ATOM 652 N N . ALA A 1 94 ? -8.383 -1.993 16.656 1.00 96.88 94 ALA A N 1
ATOM 653 C CA . ALA A 1 94 ? -7.609 -2.777 15.698 1.00 96.88 94 ALA A CA 1
ATOM 654 C C . ALA A 1 94 ? -8.045 -2.506 14.247 1.00 96.88 94 ALA A C 1
ATOM 656 O O . ALA A 1 94 ? -7.197 -2.273 13.387 1.00 96.88 94 ALA A O 1
ATOM 657 N N . ALA A 1 95 ? -9.354 -2.485 13.974 1.00 97.31 95 ALA A N 1
ATOM 658 C CA . ALA A 1 95 ? -9.878 -2.224 12.634 1.00 97.31 95 ALA A CA 1
ATOM 659 C C . ALA A 1 95 ? -9.491 -0.826 12.131 1.00 97.31 95 ALA A C 1
ATOM 661 O O . ALA A 1 95 ? -9.011 -0.696 11.007 1.00 97.31 95 ALA A O 1
ATOM 662 N N . LEU A 1 96 ? -9.638 0.206 12.968 1.00 97.94 96 LEU A N 1
ATOM 663 C CA . LEU A 1 96 ? -9.247 1.577 12.625 1.00 97.94 96 LEU A CA 1
ATOM 664 C C . LEU A 1 96 ? -7.748 1.685 12.322 1.00 97.94 96 LEU A C 1
ATOM 666 O O . LEU A 1 96 ? -7.377 2.323 11.339 1.00 97.94 96 LEU A O 1
ATOM 670 N N . ALA A 1 97 ? -6.895 1.025 13.112 1.00 97.94 97 ALA A N 1
ATOM 671 C CA . ALA A 1 97 ? -5.451 1.029 12.888 1.00 97.94 97 ALA A CA 1
ATOM 672 C C . ALA A 1 97 ? -5.072 0.398 11.535 1.00 97.94 97 ALA A C 1
ATOM 674 O O . ALA A 1 97 ? -4.310 0.988 10.769 1.00 97.94 97 ALA A O 1
ATOM 675 N N . TYR A 1 98 ? -5.646 -0.763 11.201 1.00 98.38 98 TYR A N 1
ATOM 676 C CA . TYR A 1 98 ? -5.391 -1.424 9.918 1.00 98.38 98 TYR A CA 1
ATOM 677 C C . TYR A 1 98 ? -5.963 -0.658 8.722 1.00 98.38 98 TYR A C 1
ATOM 679 O O . TYR A 1 98 ? -5.294 -0.555 7.696 1.00 98.38 98 TYR A O 1
ATOM 687 N N . LEU A 1 99 ? -7.165 -0.087 8.840 1.00 98.56 99 LEU A N 1
ATOM 688 C CA . LEU A 1 99 ? -7.758 0.725 7.773 1.00 98.56 99 LEU A CA 1
ATOM 689 C C . LEU A 1 99 ? -6.943 1.992 7.505 1.00 98.56 99 LEU A C 1
ATOM 691 O O . LEU A 1 99 ? -6.711 2.337 6.349 1.00 98.56 99 LEU A O 1
ATOM 695 N N . PHE A 1 100 ? -6.454 2.651 8.558 1.00 98.06 100 PHE A N 1
ATOM 696 C CA . PHE A 1 100 ? -5.564 3.798 8.408 1.00 98.06 100 PHE A CA 1
ATOM 697 C C . PHE A 1 100 ? -4.252 3.400 7.722 1.00 98.06 100 PHE A C 1
ATOM 699 O O . PHE A 1 100 ? -3.795 4.072 6.802 1.00 98.06 100 PHE A O 1
ATOM 706 N N . MET A 1 101 ? -3.675 2.265 8.108 1.00 98.38 101 MET A N 1
ATOM 707 C CA . MET A 1 101 ? -2.459 1.760 7.481 1.00 98.38 101 MET A CA 1
ATOM 708 C C . MET A 1 101 ? -2.663 1.386 6.000 1.00 98.38 101 MET A C 1
ATOM 710 O O . MET A 1 101 ? -1.805 1.684 5.174 1.00 98.38 101 MET A O 1
ATOM 714 N N . LEU A 1 102 ? -3.816 0.815 5.635 1.00 98.62 102 LEU A N 1
ATOM 715 C CA . LEU A 1 102 ? -4.195 0.570 4.237 1.00 98.62 102 LEU A CA 1
ATOM 716 C C . LEU A 1 102 ? -4.417 1.869 3.447 1.00 98.62 102 LEU A C 1
ATOM 718 O O . LEU A 1 102 ? -4.074 1.928 2.265 1.00 98.62 102 LEU A O 1
ATOM 722 N N . ALA A 1 103 ? -4.930 2.925 4.082 1.00 98.50 103 ALA A N 1
ATOM 723 C CA . ALA A 1 103 ? -5.030 4.248 3.466 1.00 98.50 103 ALA A CA 1
ATOM 724 C C . ALA A 1 103 ? -3.644 4.830 3.137 1.00 98.50 103 ALA A C 1
ATOM 726 O O . ALA A 1 103 ? -3.446 5.388 2.057 1.00 98.50 103 ALA A O 1
ATOM 727 N N . LEU A 1 104 ? -2.655 4.616 4.015 1.00 98.25 104 LEU A N 1
ATOM 728 C CA . LEU A 1 104 ? -1.249 4.955 3.753 1.00 98.25 104 LEU A CA 1
ATOM 729 C C . LEU A 1 104 ? -0.608 4.096 2.643 1.00 98.25 104 LEU A C 1
ATOM 731 O O . LEU A 1 104 ? 0.482 4.419 2.171 1.00 98.25 104 LEU A O 1
ATOM 735 N N . GLY A 1 105 ? -1.293 3.052 2.170 1.00 98.06 105 GLY A N 1
ATOM 736 C CA . GLY A 1 105 ?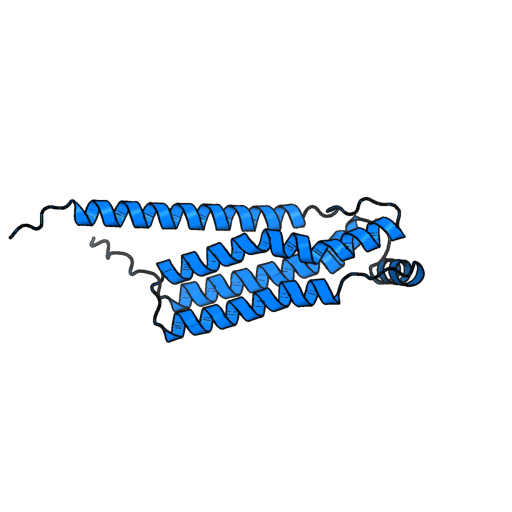 -0.889 2.278 0.999 1.00 98.06 105 GLY A CA 1
ATOM 737 C C . GLY A 1 105 ? -0.786 3.115 -0.280 1.00 98.06 105 GLY A C 1
ATOM 738 O O . GLY A 1 105 ? 0.078 2.830 -1.105 1.00 98.06 105 GLY A O 1
ATOM 739 N N . ALA A 1 106 ? -1.598 4.165 -0.437 1.00 97.94 106 ALA A N 1
ATOM 740 C CA . ALA A 1 106 ? -1.549 5.064 -1.593 1.00 97.94 106 ALA A CA 1
ATOM 741 C C . ALA A 1 106 ? -0.244 5.884 -1.662 1.00 97.94 106 ALA A C 1
ATOM 743 O O . ALA A 1 106 ? 0.466 5.780 -2.663 1.00 97.94 106 ALA A O 1
ATOM 744 N N . PRO A 1 107 ? 0.141 6.667 -0.632 1.00 98.06 107 PRO A N 1
ATOM 745 C CA . PRO A 1 107 ? 1.423 7.368 -0.658 1.00 98.06 107 PRO A CA 1
ATOM 746 C C . PRO A 1 107 ? 2.613 6.401 -0.700 1.00 98.06 107 PRO A C 1
ATOM 748 O O . PRO A 1 107 ? 3.590 6.680 -1.391 1.00 98.06 107 PRO A O 1
ATOM 751 N N . ALA A 1 108 ? 2.529 5.243 -0.034 1.00 98.19 108 ALA A N 1
ATOM 752 C CA . ALA A 1 108 ? 3.565 4.215 -0.130 1.00 98.19 108 ALA A CA 1
ATOM 753 C C . ALA A 1 108 ? 3.721 3.685 -1.566 1.00 98.19 108 ALA A C 1
ATOM 755 O O . ALA A 1 108 ? 4.846 3.566 -2.046 1.00 98.19 108 ALA A O 1
ATOM 756 N N . LEU A 1 109 ? 2.609 3.420 -2.264 1.00 97.75 109 LEU A N 1
ATOM 757 C CA . LEU A 1 109 ? 2.599 2.998 -3.666 1.00 97.75 109 LEU A CA 1
ATOM 758 C C . LEU A 1 109 ? 3.267 4.045 -4.558 1.00 97.75 109 LEU A C 1
ATOM 760 O O . LEU A 1 109 ? 4.158 3.687 -5.320 1.00 97.75 109 LEU A O 1
ATOM 764 N N . PHE A 1 110 ? 2.897 5.321 -4.413 1.00 96.94 110 PHE A N 1
ATOM 765 C CA . PHE A 1 110 ? 3.487 6.420 -5.179 1.00 96.94 110 PHE A CA 1
ATOM 766 C C . PHE A 1 110 ? 5.010 6.505 -4.994 1.00 96.94 110 PHE A C 1
ATOM 768 O O . PHE A 1 110 ? 5.756 6.517 -5.971 1.00 96.94 110 PHE A O 1
ATOM 775 N N . ILE A 1 111 ? 5.480 6.513 -3.740 1.00 97.88 111 ILE A N 1
ATOM 776 C CA . ILE A 1 111 ? 6.915 6.586 -3.419 1.00 97.88 111 ILE A CA 1
ATOM 777 C C . ILE A 1 111 ? 7.653 5.359 -3.972 1.00 97.88 111 ILE A C 1
ATOM 779 O O . ILE A 1 111 ? 8.729 5.491 -4.552 1.00 97.88 111 ILE A O 1
ATOM 783 N N . ALA A 1 112 ? 7.076 4.165 -3.809 1.00 97.56 112 ALA A N 1
ATOM 784 C CA . ALA A 1 112 ? 7.684 2.912 -4.241 1.00 97.56 112 ALA A CA 1
ATOM 785 C C . ALA A 1 112 ? 7.730 2.758 -5.769 1.00 97.56 112 ALA A C 1
ATOM 787 O O . ALA A 1 112 ? 8.652 2.115 -6.276 1.00 97.56 112 ALA A O 1
ATOM 788 N N . SER A 1 113 ? 6.749 3.308 -6.493 1.00 96.44 113 SER A N 1
ATOM 789 C CA . SER A 1 113 ? 6.654 3.196 -7.952 1.00 96.44 113 SER A CA 1
ATOM 790 C C . SER A 1 113 ? 7.502 4.224 -8.689 1.00 96.44 113 SER A C 1
ATOM 792 O O . SER A 1 113 ? 7.878 3.986 -9.834 1.00 96.44 113 SER A O 1
ATOM 794 N N . PHE A 1 114 ? 7.786 5.365 -8.055 1.00 94.69 114 PHE A N 1
ATOM 795 C CA . PHE A 1 114 ? 8.353 6.530 -8.732 1.00 94.69 114 PHE A CA 1
ATOM 796 C C . PHE A 1 114 ? 9.670 6.242 -9.476 1.00 94.69 114 PHE A C 1
ATOM 798 O O . PHE A 1 114 ? 9.725 6.529 -10.671 1.00 94.69 114 PHE A O 1
ATOM 805 N N . PRO A 1 115 ? 10.704 5.622 -8.867 1.00 94.50 115 PRO A N 1
ATOM 806 C CA . PRO A 1 115 ? 11.959 5.400 -9.585 1.00 94.50 115 PRO A CA 1
ATOM 807 C C . PRO A 1 115 ? 11.812 4.397 -10.731 1.00 94.50 115 PRO A C 1
ATOM 809 O O . PRO A 1 115 ? 12.413 4.577 -11.780 1.00 94.50 115 PRO A O 1
ATOM 812 N N . SER A 1 116 ? 10.985 3.361 -10.552 1.00 95.06 116 SER A N 1
ATOM 813 C CA . SER A 1 116 ? 10.736 2.374 -11.604 1.00 95.06 116 SER A CA 1
ATOM 814 C C . SER A 1 116 ? 10.011 2.999 -12.800 1.00 95.06 116 SER A C 1
ATOM 816 O O . SER A 1 116 ? 10.389 2.739 -13.940 1.00 95.06 116 SER A O 1
ATOM 818 N N . GLY A 1 117 ? 9.018 3.861 -12.548 1.00 95.00 117 GLY A N 1
ATOM 819 C CA . GLY A 1 117 ? 8.317 4.603 -13.597 1.00 95.00 117 GLY A CA 1
ATOM 820 C C . GLY A 1 117 ? 9.246 5.535 -14.377 1.00 95.00 117 GLY A C 1
ATOM 821 O O . GLY A 1 117 ? 9.226 5.510 -15.604 1.00 95.00 117 GLY A O 1
ATOM 822 N N . MET A 1 118 ? 10.098 6.296 -13.680 1.00 96.62 118 MET A N 1
ATOM 823 C CA . MET A 1 118 ? 11.089 7.183 -14.306 1.00 96.62 118 MET A CA 1
ATOM 824 C C . MET A 1 118 ? 12.111 6.408 -15.141 1.00 96.62 118 MET A C 1
ATOM 826 O O . MET A 1 118 ? 12.303 6.725 -16.306 1.00 96.62 118 MET A O 1
ATOM 830 N N . ALA A 1 119 ? 12.682 5.330 -14.599 1.00 96.31 119 ALA A N 1
ATOM 831 C CA . ALA A 1 119 ? 1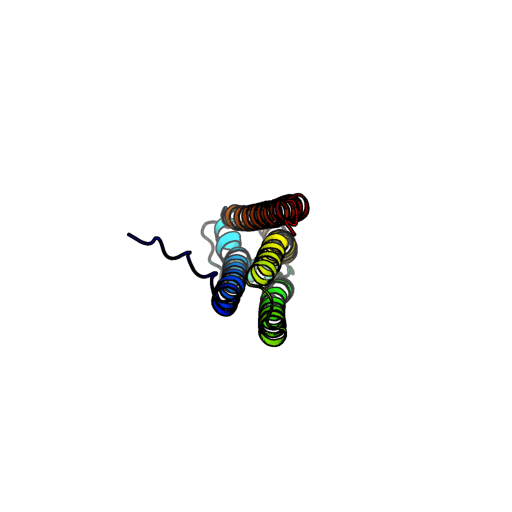3.665 4.528 -15.324 1.00 96.31 119 ALA A CA 1
ATOM 832 C C . ALA A 1 119 ? 13.103 3.954 -16.634 1.00 96.31 119 ALA A C 1
ATOM 834 O O . ALA A 1 119 ? 13.784 3.954 -17.658 1.00 96.31 119 ALA A O 1
ATOM 835 N N . VAL A 1 120 ? 11.850 3.483 -16.626 1.00 96.12 120 VAL A N 1
ATOM 836 C CA . VAL A 1 120 ? 11.176 3.010 -17.845 1.00 96.12 120 VAL A CA 1
ATOM 837 C C . VAL A 1 120 ? 10.906 4.168 -18.811 1.00 96.12 120 VAL A C 1
ATOM 839 O O . VAL A 1 120 ? 11.163 4.023 -20.006 1.00 96.12 120 VAL A O 1
ATOM 842 N N . ALA A 1 121 ? 10.430 5.309 -18.307 1.00 96.25 121 ALA A N 1
ATOM 843 C CA . ALA A 1 121 ? 10.165 6.498 -19.113 1.00 96.25 121 ALA A CA 1
ATOM 844 C C . ALA A 1 121 ? 11.418 7.003 -19.833 1.00 96.25 121 ALA A C 1
ATOM 846 O O . ALA A 1 121 ? 11.390 7.198 -21.048 1.00 96.25 121 ALA A O 1
ATOM 847 N N . ASP A 1 122 ? 12.521 7.138 -19.102 1.00 96.12 122 ASP A N 1
ATOM 848 C CA . ASP A 1 122 ? 13.774 7.690 -19.611 1.00 96.12 122 ASP A CA 1
ATOM 849 C C . ASP A 1 122 ? 14.472 6.712 -20.570 1.00 96.12 122 ASP A C 1
ATOM 851 O O . ASP A 1 122 ? 15.043 7.128 -21.578 1.00 96.12 122 ASP A O 1
ATOM 855 N N . THR A 1 123 ? 14.353 5.400 -20.326 1.00 96.50 123 THR A N 1
ATOM 856 C CA . THR A 1 123 ? 14.946 4.365 -21.194 1.00 96.50 123 THR A CA 1
ATOM 857 C C . THR A 1 123 ? 14.180 4.189 -22.507 1.00 96.50 123 THR A C 1
ATOM 859 O O . THR A 1 123 ? 14.790 4.041 -23.566 1.00 96.50 123 THR A O 1
ATOM 862 N N . PHE A 1 124 ? 12.845 4.163 -22.456 1.00 95.50 124 PHE A N 1
ATOM 863 C CA . PHE A 1 124 ? 12.004 3.782 -23.600 1.00 95.50 124 PHE A CA 1
ATOM 864 C C . PHE A 1 124 ? 11.212 4.948 -24.202 1.00 95.50 124 PHE A C 1
ATOM 866 O O . PHE A 1 124 ? 10.421 4.734 -25.119 1.00 95.50 124 PHE A O 1
ATOM 873 N N . LEU A 1 125 ? 11.440 6.177 -23.724 1.00 94.62 125 LEU A N 1
ATOM 874 C CA . LEU A 1 125 ? 10.762 7.402 -24.168 1.00 94.62 125 LEU A CA 1
ATOM 875 C C . LEU A 1 125 ? 9.231 7.307 -24.065 1.00 94.62 125 LEU A C 1
ATOM 877 O O . LEU A 1 125 ? 8.491 7.803 -24.919 1.00 94.62 125 LEU A O 1
ATOM 881 N N . VAL A 1 126 ? 8.760 6.657 -23.002 1.00 94.62 126 VAL A N 1
ATOM 882 C CA . VAL A 1 126 ? 7.339 6.522 -22.656 1.00 94.62 126 VAL A CA 1
ATOM 883 C C . VAL A 1 126 ? 6.997 7.409 -21.461 1.00 94.62 126 VAL A C 1
ATOM 885 O O . VAL A 1 126 ? 7.859 8.065 -20.883 1.00 94.62 126 VAL A O 1
ATOM 888 N N . SER A 1 127 ? 5.722 7.470 -21.076 1.00 92.38 127 SER A N 1
ATOM 889 C CA . SER A 1 127 ? 5.355 8.187 -19.852 1.00 92.38 127 SER A CA 1
ATOM 890 C C . SER A 1 127 ? 5.891 7.457 -18.610 1.00 92.38 127 SER A C 1
ATOM 892 O O . SER A 1 127 ? 6.052 6.243 -18.628 1.00 92.38 127 SER A O 1
ATOM 894 N N . GLY A 1 128 ? 6.122 8.164 -17.500 1.00 87.25 128 GLY A N 1
ATOM 895 C CA . GLY A 1 128 ? 6.468 7.535 -16.209 1.00 87.25 128 GLY A CA 1
ATOM 896 C C . GLY A 1 128 ? 5.263 7.033 -15.409 1.00 87.25 128 GLY A C 1
ATOM 897 O O . GLY A 1 128 ? 5.400 6.654 -14.247 1.00 87.25 128 GLY A O 1
ATOM 898 N N . GLY A 1 129 ? 4.066 7.101 -15.999 1.00 89.44 129 GLY A N 1
ATOM 899 C CA . GLY A 1 129 ? 2.801 6.791 -15.340 1.00 89.44 129 GLY A CA 1
ATOM 900 C C . GLY A 1 129 ? 2.470 5.298 -15.269 1.00 89.44 129 GLY A C 1
ATOM 901 O O . GLY A 1 129 ? 3.257 4.423 -15.636 1.00 89.44 129 GLY A O 1
ATOM 902 N N . ASP A 1 130 ? 1.257 5.012 -14.793 1.00 91.94 130 ASP A N 1
ATOM 903 C CA . ASP A 1 130 ? 0.681 3.667 -14.846 1.00 91.94 130 ASP A CA 1
ATOM 904 C C . ASP A 1 130 ? 0.168 3.360 -16.260 1.00 91.94 130 ASP A C 1
ATOM 906 O O . ASP A 1 130 ? -0.688 4.072 -16.783 1.00 91.94 130 ASP A O 1
ATOM 910 N N . HIS A 1 131 ? 0.673 2.279 -16.848 1.00 94.50 131 HIS A N 1
ATOM 911 C CA . HIS A 1 131 ? 0.276 1.752 -18.158 1.00 94.50 131 HIS A CA 1
ATOM 912 C C . HIS A 1 131 ? -0.628 0.520 -18.030 1.00 94.50 131 HIS A C 1
ATOM 914 O O . HIS A 1 131 ? -1.322 0.151 -18.972 1.00 94.50 131 HIS A O 1
ATOM 920 N N . SER A 1 132 ? -0.632 -0.127 -16.865 1.00 92.25 132 SER A N 1
ATOM 921 C CA . SER A 1 132 ? -1.345 -1.390 -16.634 1.00 92.25 132 SER A CA 1
ATOM 922 C C . SER A 1 132 ? -2.768 -1.212 -16.080 1.00 92.25 132 SER A C 1
ATOM 924 O O . SER A 1 132 ? -3.572 -2.140 -16.137 1.00 92.25 132 SER A O 1
ATOM 926 N N . GLY A 1 133 ? -3.062 -0.054 -15.474 1.00 90.00 133 GLY A N 1
ATOM 927 C CA . GLY A 1 133 ? -4.314 0.236 -14.768 1.00 90.00 133 GLY A CA 1
ATOM 928 C C . GLY A 1 133 ? -4.426 -0.359 -13.355 1.00 90.00 133 GLY A C 1
ATOM 929 O O . GLY A 1 133 ? -5.358 -0.025 -12.620 1.00 90.00 133 GLY A O 1
ATOM 930 N N . TRP A 1 134 ? -3.497 -1.217 -12.925 1.00 93.06 134 TRP A N 1
ATOM 931 C CA . TRP A 1 134 ? -3.535 -1.843 -11.596 1.00 93.06 134 TRP A CA 1
ATOM 932 C C . TRP A 1 134 ? -3.206 -0.872 -10.463 1.00 93.06 134 TRP A C 1
ATOM 934 O O . TRP A 1 134 ? -3.716 -1.046 -9.351 1.00 93.06 134 TRP A O 1
ATOM 944 N N . SER A 1 135 ? -2.417 0.176 -10.722 1.00 93.50 135 SER A N 1
ATOM 945 C CA . SER A 1 135 ? -2.167 1.203 -9.705 1.00 93.50 135 SER A CA 1
ATOM 946 C C . SER A 1 135 ? -3.472 1.902 -9.326 1.00 93.50 135 SER A C 1
ATOM 948 O O . SER A 1 135 ? -3.696 2.172 -8.150 1.00 93.50 135 SER A O 1
ATOM 950 N N . MET A 1 136 ? -4.378 2.119 -10.288 1.00 95.50 136 MET A N 1
ATOM 951 C CA . MET A 1 136 ? -5.705 2.692 -10.029 1.00 95.50 136 MET A CA 1
ATOM 952 C C . MET A 1 136 ? -6.533 1.827 -9.070 1.00 95.50 136 MET A C 1
ATOM 954 O O . MET A 1 136 ? -7.158 2.353 -8.149 1.00 95.50 136 MET A O 1
ATOM 958 N N . ALA A 1 137 ? -6.510 0.501 -9.239 1.00 96.06 137 ALA A N 1
ATOM 959 C CA . ALA A 1 137 ? -7.210 -0.419 -8.342 1.00 96.06 137 ALA A CA 1
ATOM 960 C C . ALA A 1 137 ? -6.656 -0.352 -6.906 1.00 96.06 137 ALA A C 1
ATOM 962 O O . ALA A 1 137 ? -7.427 -0.327 -5.944 1.00 96.06 137 ALA A O 1
ATOM 963 N N . LEU A 1 138 ? -5.331 -0.262 -6.757 1.00 97.75 138 LEU A N 1
ATOM 964 C CA . LEU A 1 138 ? -4.673 -0.125 -5.455 1.00 97.75 138 LEU A CA 1
ATOM 965 C C . LEU A 1 138 ? -4.970 1.237 -4.804 1.00 97.75 138 LEU A C 1
ATOM 967 O O . LEU A 1 138 ? -5.342 1.283 -3.631 1.00 97.75 138 LEU A O 1
ATOM 971 N N . TYR A 1 139 ? -4.921 2.333 -5.566 1.00 98.19 139 TYR A N 1
ATOM 972 C CA . TYR A 1 139 ? -5.319 3.657 -5.077 1.00 98.19 139 TYR A CA 1
ATOM 973 C C . TYR A 1 139 ? -6.779 3.687 -4.621 1.00 98.19 139 TYR A C 1
ATOM 975 O O . TYR A 1 139 ? -7.077 4.230 -3.554 1.00 98.19 139 TYR A O 1
ATOM 983 N N . LEU A 1 140 ? -7.687 3.071 -5.383 1.00 98.06 140 LEU A N 1
ATOM 984 C CA . LEU A 1 140 ? -9.094 2.973 -5.004 1.00 98.06 140 LEU A CA 1
ATOM 985 C C . LEU A 1 140 ? -9.270 2.157 -3.720 1.00 98.06 140 LEU A C 1
ATOM 987 O O . LEU A 1 140 ? -10.058 2.539 -2.858 1.00 98.06 140 LEU A O 1
ATOM 991 N N . PHE A 1 141 ? -8.510 1.074 -3.553 1.00 98.00 141 PHE A N 1
ATOM 992 C CA . PHE A 1 141 ? -8.537 0.278 -2.328 1.00 98.00 141 PHE A CA 1
ATOM 993 C C . PHE A 1 141 ? -8.101 1.096 -1.103 1.00 98.00 141 PHE A C 1
ATOM 995 O O . PHE A 1 141 ? -8.790 1.089 -0.080 1.00 98.00 141 PHE A O 1
ATOM 1002 N N . SER A 1 142 ? -7.017 1.867 -1.217 1.00 98.38 142 SER A N 1
ATOM 1003 C CA . SER A 1 142 ? -6.591 2.797 -0.163 1.00 98.38 142 SER A CA 1
ATOM 1004 C C . SER A 1 142 ? -7.625 3.893 0.109 1.00 98.38 142 SER A C 1
ATOM 1006 O O . SER A 1 142 ? -7.869 4.224 1.270 1.00 98.38 142 SER A O 1
ATOM 1008 N N . ALA A 1 143 ? -8.282 4.424 -0.926 1.00 98.38 143 ALA A N 1
ATOM 1009 C CA . ALA A 1 143 ? -9.354 5.406 -0.764 1.00 98.38 143 ALA A CA 1
ATOM 1010 C C . ALA A 1 143 ? -10.558 4.815 -0.012 1.00 98.38 143 ALA A C 1
ATOM 1012 O O . ALA A 1 143 ? -11.041 5.420 0.945 1.00 98.38 143 ALA A O 1
ATOM 1013 N N . VAL A 1 144 ? -10.993 3.603 -0.371 1.00 98.56 144 VAL A N 1
ATOM 1014 C CA . VAL A 1 144 ? -12.064 2.882 0.334 1.00 98.56 144 VAL A CA 1
ATOM 1015 C C . VAL A 1 144 ? -11.681 2.624 1.791 1.00 98.56 144 VAL A C 1
ATOM 1017 O O . VAL A 1 144 ? -12.511 2.823 2.679 1.00 98.56 144 VAL A O 1
ATOM 1020 N N . ALA A 1 145 ? -10.432 2.236 2.062 1.00 98.38 145 ALA A N 1
ATOM 1021 C CA . ALA A 1 145 ? -9.949 2.037 3.426 1.00 98.38 145 ALA A CA 1
ATOM 1022 C C . ALA A 1 145 ? -10.002 3.334 4.251 1.00 98.38 145 ALA A C 1
ATOM 1024 O O . ALA A 1 145 ? -10.462 3.316 5.395 1.00 98.38 145 ALA A O 1
ATOM 1025 N N . LEU A 1 146 ? -9.618 4.468 3.657 1.00 98.44 146 LEU A N 1
ATOM 1026 C CA . LEU A 1 146 ? -9.711 5.779 4.299 1.00 98.44 146 LEU A CA 1
ATOM 1027 C C . LEU A 1 146 ? -11.165 6.167 4.592 1.00 98.44 146 LEU A C 1
ATOM 1029 O O . LEU A 1 146 ? -11.486 6.579 5.710 1.00 98.44 146 LEU A O 1
ATOM 1033 N N . THR A 1 147 ? -12.058 6.003 3.614 1.00 98.31 147 THR A N 1
ATOM 1034 C CA . THR A 1 147 ? -13.489 6.280 3.788 1.00 98.31 147 THR A CA 1
ATOM 1035 C C . THR A 1 147 ? -14.099 5.387 4.868 1.00 98.31 147 THR A C 1
ATOM 1037 O O . THR A 1 147 ? -14.855 5.875 5.706 1.00 98.31 147 THR A O 1
ATOM 1040 N N . ALA A 1 148 ? -13.737 4.103 4.905 1.00 97.81 148 ALA A N 1
ATOM 1041 C CA . ALA A 1 148 ? -14.193 3.172 5.931 1.00 97.81 148 ALA A CA 1
ATOM 1042 C C . ALA A 1 148 ? -13.671 3.551 7.326 1.00 97.81 148 ALA A C 1
ATOM 1044 O O . ALA A 1 148 ? -14.443 3.525 8.285 1.00 97.81 148 ALA A O 1
ATOM 1045 N N . ALA A 1 149 ? -12.401 3.956 7.449 1.00 97.12 149 ALA A N 1
ATOM 1046 C CA . ALA A 1 149 ? -11.840 4.434 8.713 1.00 97.12 149 ALA A CA 1
ATOM 1047 C C . ALA A 1 149 ? -12.599 5.663 9.233 1.00 97.12 149 ALA A C 1
ATOM 1049 O O . ALA A 1 149 ? -13.011 5.690 10.394 1.00 97.12 149 ALA A O 1
ATOM 1050 N N . ALA A 1 150 ? -12.841 6.649 8.362 1.00 97.25 150 ALA A N 1
ATOM 1051 C CA . ALA A 1 150 ? -13.588 7.855 8.708 1.00 97.25 150 ALA A CA 1
ATOM 1052 C C . ALA A 1 150 ? -15.034 7.531 9.114 1.00 97.25 150 ALA A C 1
ATOM 1054 O O . ALA A 1 150 ? -15.493 7.972 10.167 1.00 97.25 150 ALA A O 1
ATOM 1055 N N . ALA A 1 151 ? -15.735 6.710 8.327 1.00 97.50 151 ALA A N 1
ATOM 1056 C CA . ALA A 1 151 ? -17.110 6.311 8.614 1.00 97.50 151 ALA A CA 1
ATOM 1057 C C . ALA A 1 151 ? -17.228 5.566 9.955 1.00 97.50 151 ALA A C 1
ATOM 1059 O O . ALA A 1 151 ? -18.129 5.861 10.741 1.00 97.50 151 ALA A O 1
ATOM 1060 N N . LEU A 1 152 ? -16.306 4.642 10.248 1.00 95.88 152 LEU A N 1
ATOM 1061 C CA . LEU A 1 152 ? -16.288 3.905 11.515 1.00 95.88 152 LEU A CA 1
ATOM 1062 C C . LEU A 1 152 ? -15.984 4.813 12.711 1.00 95.88 152 LEU A C 1
ATOM 1064 O O . LEU A 1 152 ? -16.656 4.699 13.735 1.00 95.88 152 LEU A O 1
ATOM 1068 N N . ALA A 1 153 ? -15.018 5.726 12.584 1.00 94.25 153 ALA A N 1
ATOM 1069 C CA . ALA A 1 153 ? -14.680 6.670 13.648 1.00 94.25 153 ALA A CA 1
ATOM 1070 C C . ALA A 1 153 ? -15.845 7.626 13.958 1.00 94.25 153 ALA A C 1
ATOM 1072 O O . ALA A 1 153 ? -16.169 7.852 15.125 1.00 94.25 153 ALA A O 1
ATOM 1073 N N . ILE A 1 154 ? -16.519 8.140 12.923 1.00 96.25 154 ILE A N 1
ATOM 1074 C CA . ILE A 1 154 ? -17.702 8.999 13.077 1.00 96.25 154 ILE A CA 1
ATOM 1075 C C . ILE A 1 154 ? -18.850 8.216 13.724 1.00 96.25 154 ILE A C 1
ATOM 1077 O O . ILE A 1 154 ? -19.466 8.704 14.670 1.00 96.25 154 ILE A O 1
ATOM 1081 N N . ALA A 1 155 ? -19.126 6.994 13.259 1.00 94.12 155 ALA A N 1
ATOM 1082 C CA . ALA A 1 155 ? -20.190 6.164 13.817 1.00 94.12 155 ALA A CA 1
ATOM 1083 C C . ALA A 1 155 ? -19.960 5.837 15.303 1.00 94.12 155 ALA A C 1
ATOM 1085 O O . ALA A 1 155 ? -20.912 5.863 16.084 1.00 94.12 155 ALA A O 1
ATOM 1086 N N . ASP A 1 156 ? -18.716 5.563 15.706 1.00 93.31 156 ASP A N 1
ATOM 1087 C CA . ASP A 1 156 ? -18.361 5.346 17.113 1.00 93.31 156 ASP A CA 1
ATOM 1088 C C . ASP A 1 156 ? -18.567 6.615 17.952 1.00 93.31 156 ASP A C 1
ATOM 1090 O O . ASP A 1 156 ? -19.191 6.565 19.012 1.00 93.31 156 ASP A O 1
ATOM 1094 N N . ALA A 1 157 ? -18.128 7.772 17.449 1.00 92.19 157 ALA A N 1
ATOM 1095 C CA . ALA A 1 157 ? -18.302 9.050 18.136 1.00 92.19 157 ALA A CA 1
ATOM 1096 C C . ALA A 1 157 ? -19.784 9.423 18.331 1.00 92.19 157 ALA A C 1
ATOM 1098 O O . ALA A 1 157 ? -20.157 9.924 19.393 1.00 92.19 157 ALA A O 1
ATOM 1099 N N . VAL A 1 158 ? -20.636 9.164 17.333 1.00 94.31 158 VAL A N 1
ATOM 1100 C CA . VAL A 1 158 ? -22.085 9.405 17.429 1.00 94.31 158 VAL A CA 1
ATOM 1101 C C . VAL A 1 158 ? -22.729 8.482 18.465 1.00 94.31 158 VAL A C 1
ATOM 1103 O O . VAL A 1 158 ? -23.510 8.956 19.286 1.00 94.31 158 VAL A O 1
ATOM 1106 N N . ARG A 1 159 ? -22.372 7.190 18.481 1.00 91.12 159 ARG A N 1
ATOM 1107 C CA . ARG A 1 159 ? -22.917 6.222 19.452 1.00 91.12 159 ARG A CA 1
ATOM 1108 C C . ARG A 1 159 ? -22.594 6.605 20.892 1.00 91.12 159 ARG A C 1
ATOM 1110 O O . ARG A 1 159 ? -23.495 6.631 21.720 1.00 91.12 159 ARG A O 1
ATOM 1117 N N . ARG A 1 160 ? -21.339 6.975 21.167 1.00 89.50 160 ARG A N 1
ATOM 1118 C CA . ARG A 1 160 ? -20.914 7.394 22.513 1.00 89.50 160 ARG A CA 1
ATOM 1119 C C . ARG A 1 160 ? -21.696 8.604 23.020 1.00 89.50 160 ARG A C 1
ATOM 1121 O O . ARG A 1 160 ? -22.104 8.610 24.173 1.00 89.50 160 ARG A O 1
ATOM 1128 N N . ARG A 1 161 ? -21.964 9.589 22.153 1.00 89.12 161 ARG A N 1
ATOM 1129 C CA . ARG A 1 161 ? -22.783 10.762 22.510 1.00 89.12 161 ARG A CA 1
ATOM 1130 C C . ARG A 1 161 ? -24.218 10.381 22.865 1.00 89.12 161 ARG A C 1
ATOM 1132 O O . ARG A 1 161 ? -24.760 10.910 23.824 1.00 89.12 161 ARG A O 1
ATOM 1139 N N . SER A 1 162 ? -24.833 9.471 22.110 1.00 87.88 162 SER A N 1
ATOM 1140 C CA . SER A 1 162 ? -26.192 8.999 22.410 1.00 87.88 162 SER A CA 1
ATOM 1141 C C . SER A 1 162 ? -26.275 8.221 23.726 1.00 87.88 162 SER A C 1
ATOM 1143 O O . SER A 1 162 ? -27.294 8.294 24.406 1.00 87.88 162 SER A O 1
ATOM 1145 N N . ASP A 1 163 ? -25.216 7.497 24.093 1.00 84.75 163 ASP A N 1
ATOM 1146 C CA . ASP A 1 163 ? -25.145 6.783 25.371 1.00 84.75 163 ASP A CA 1
ATOM 1147 C C . ASP A 1 163 ? -24.943 7.740 26.560 1.00 84.75 163 ASP A C 1
ATOM 1149 O O . ASP A 1 163 ? -25.481 7.494 27.638 1.00 84.75 163 ASP A O 1
ATOM 1153 N N . GLU A 1 164 ? -24.209 8.842 26.366 1.00 81.38 164 GLU A N 1
ATOM 1154 C CA . GLU A 1 164 ? -24.025 9.904 27.369 1.00 81.38 164 GLU A CA 1
ATOM 1155 C C . GLU A 1 164 ? -25.307 10.711 27.634 1.00 81.38 164 GLU A C 1
ATOM 1157 O O . GLU A 1 164 ? -25.539 11.124 28.769 1.00 81.38 164 GLU A O 1
ATOM 1162 N N . ASP A 1 165 ? -26.143 10.913 26.611 1.00 77.62 165 ASP A N 1
ATOM 1163 C CA . ASP A 1 165 ? -27.384 11.704 26.686 1.00 77.62 165 ASP A CA 1
ATOM 1164 C C . ASP A 1 165 ? -28.585 10.898 27.226 1.00 77.62 165 ASP A C 1
ATOM 1166 O O . ASP A 1 165 ? -29.667 11.434 27.474 1.00 77.62 165 ASP A O 1
ATOM 1170 N N . LYS A 1 166 ? -28.418 9.584 27.430 1.00 76.62 166 LYS A N 1
ATOM 1171 C CA . LYS A 1 166 ? -29.460 8.735 28.010 1.00 76.62 166 LYS A CA 1
ATOM 1172 C C . LYS A 1 166 ? -29.568 9.019 29.518 1.00 76.62 166 LYS A C 1
ATOM 1174 O O . LYS A 1 166 ? -28.561 8.885 30.218 1.00 76.62 166 LYS A O 1
ATOM 1179 N N . PRO A 1 167 ? -30.757 9.372 30.053 1.00 70.00 167 PRO A N 1
ATOM 1180 C CA . PRO A 1 167 ? -30.916 9.628 31.480 1.00 70.00 167 PRO A CA 1
ATOM 1181 C C . PRO A 1 167 ? -30.449 8.407 32.276 1.00 70.00 167 PRO A C 1
ATOM 1183 O O . PRO A 1 167 ? -30.862 7.273 32.022 1.00 70.00 167 PRO A O 1
ATOM 1186 N N . ARG A 1 168 ? -29.528 8.644 33.216 1.00 68.19 168 ARG A N 1
ATOM 1187 C CA . ARG A 1 168 ? -29.089 7.641 34.188 1.00 68.19 168 ARG A CA 1
ATOM 1188 C C . ARG A 1 168 ? -30.213 7.510 35.208 1.00 68.19 168 ARG A C 1
ATOM 1190 O O . ARG A 1 168 ? -30.169 8.165 36.244 1.00 68.19 168 ARG A O 1
ATOM 1197 N N . ASP A 1 169 ? -31.250 6.755 34.861 1.00 65.25 169 ASP A N 1
ATOM 1198 C CA . ASP A 1 169 ? -32.324 6.460 35.803 1.00 65.25 169 ASP A CA 1
ATOM 1199 C C . ASP A 1 169 ? -31.729 5.782 37.051 1.00 65.25 169 ASP A C 1
ATOM 1201 O O . ASP A 1 169 ? -30.857 4.912 36.947 1.00 65.25 169 ASP A O 1
ATOM 1205 N N . ALA A 1 170 ? -32.157 6.314 38.200 1.00 53.62 170 ALA A N 1
ATOM 1206 C CA . ALA A 1 170 ? -31.660 6.114 39.561 1.00 53.62 170 ALA A CA 1
ATOM 1207 C C . ALA A 1 170 ? -31.828 4.690 40.111 1.00 53.62 170 ALA A C 1
ATOM 1209 O O . ALA A 1 170 ? -32.807 4.009 39.732 1.00 53.62 170 ALA A O 1
#

Foldseek 3Di:
DDPDPPDPDQLLVLLVVLLVVLLVLLVLLLCQQQPQQLCLQDPPDDSVVLVVLLVVVVADLLVVVSCCLSVVLSVVSVVLSVVCVVVVHDSLVSLLVSLQSLLVSLVSSCRNNQSNLVSSCVRVVTHSDGRRCSNVVSNVRSVVSVVVSVVSVVVVVVVVVVVVPPDPDD